Protein AF-A0A316C9N9-F1 (afdb_monomer_lite)

Secondary structure (DSSP, 8-state):
-TT--HHHHHHHHHHHHHHHHSPPPSSTT-HHHHHHHHHHHHHHHHHHHHTT--HHHHHHHHHHHHHHHHHHHHHHHH--TTTS----HHHHHHHHHHHHHTT-HHHHHHHHHHHHHHHHHHHHHHHHHHHHHTTTT-

Structure (mmCIF, N/CA/C/O backbone):
data_AF-A0A316C9N9-F1
#
_entry.id   AF-A0A316C9N9-F1
#
loop_
_atom_site.group_PDB
_atom_site.id
_atom_site.type_symbol
_atom_site.label_atom_id
_atom_site.label_alt_id
_atom_site.label_comp_id
_atom_site.label_asym_id
_atom_site.label_entity_id
_atom_site.label_seq_id
_atom_site.pdbx_PDB_ins_code
_atom_site.Cartn_x
_atom_site.Cartn_y
_atom_site.Cartn_z
_atom_site.occupancy
_atom_site.B_iso_or_equiv
_atom_site.auth_seq_id
_atom_site.auth_comp_id
_atom_site.auth_asym_id
_atom_site.auth_atom_id
_atom_site.pdbx_PDB_model_num
ATOM 1 N N . MET A 1 1 ? -14.732 1.865 7.130 1.00 72.06 1 MET A N 1
ATOM 2 C CA . MET A 1 1 ? -13.574 2.047 8.034 1.00 72.06 1 MET A CA 1
ATOM 3 C C . MET A 1 1 ? -13.981 1.954 9.510 1.00 72.06 1 MET A C 1
ATOM 5 O O . MET A 1 1 ? -13.607 2.794 10.312 1.00 72.06 1 MET A O 1
ATOM 9 N N . ALA A 1 2 ? -14.756 0.931 9.888 1.00 78.31 2 ALA A N 1
ATOM 10 C CA . ALA A 1 2 ? -15.393 0.873 11.210 1.00 78.31 2 ALA A CA 1
ATOM 11 C C . ALA A 1 2 ? -14.443 0.504 12.369 1.00 78.31 2 ALA A C 1
ATOM 13 O O . ALA A 1 2 ? -14.768 0.773 13.516 1.00 78.31 2 ALA A O 1
ATOM 14 N N . ASN A 1 3 ? -13.274 -0.074 12.075 1.00 88.69 3 ASN A N 1
ATOM 15 C CA . ASN A 1 3 ? -12.306 -0.537 13.079 1.00 88.69 3 ASN A CA 1
ATOM 16 C C . ASN A 1 3 ? -11.015 0.303 13.067 1.00 88.69 3 ASN A C 1
ATOM 18 O O . ASN A 1 3 ? -9.924 -0.227 13.264 1.00 88.69 3 ASN A O 1
ATOM 22 N N . ARG A 1 4 ? -11.121 1.593 12.734 1.00 92.00 4 ARG A N 1
ATOM 23 C CA . ARG A 1 4 ? -9.975 2.508 12.693 1.00 92.00 4 ARG A CA 1
ATOM 24 C C . ARG A 1 4 ? -9.428 2.741 14.100 1.00 92.00 4 ARG A C 1
ATOM 26 O O . ARG A 1 4 ? -10.204 3.048 15.002 1.00 92.00 4 ARG A O 1
ATOM 33 N N . THR A 1 5 ? -8.111 2.642 14.266 1.00 95.81 5 THR A N 1
ATOM 34 C CA . THR A 1 5 ? -7.416 3.046 15.496 1.00 95.81 5 THR A CA 1
ATOM 35 C C . THR A 1 5 ? -6.152 3.842 15.155 1.00 95.81 5 THR A C 1
ATOM 37 O O . THR A 1 5 ? -5.596 3.651 14.067 1.00 95.81 5 THR A O 1
ATOM 40 N N . PRO A 1 6 ? -5.660 4.701 16.066 1.00 96.31 6 PRO A N 1
ATOM 41 C CA . PRO A 1 6 ? -4.402 5.420 15.866 1.00 96.31 6 PRO A CA 1
ATOM 42 C C . PRO A 1 6 ? -3.203 4.497 15.608 1.00 96.31 6 PRO A C 1
ATOM 44 O O . PRO A 1 6 ? -2.338 4.819 14.800 1.00 96.31 6 PRO A O 1
ATOM 47 N N . GLU A 1 7 ? -3.154 3.326 16.249 1.00 97.62 7 GLU A N 1
ATOM 48 C CA . GLU A 1 7 ? -2.082 2.339 16.059 1.00 97.62 7 GLU A CA 1
ATOM 49 C C . GLU A 1 7 ? -2.092 1.765 14.638 1.00 97.62 7 GLU A C 1
ATOM 51 O O . GLU A 1 7 ? -1.038 1.580 14.031 1.00 97.62 7 GLU A O 1
ATOM 56 N N . TRP A 1 8 ? -3.281 1.516 14.088 1.00 97.62 8 TRP A N 1
ATOM 57 C CA . TRP A 1 8 ? -3.438 1.058 12.711 1.00 97.62 8 TRP A CA 1
ATOM 58 C C . TRP A 1 8 ? -3.046 2.138 11.691 1.00 97.62 8 TRP A C 1
ATOM 60 O O . TRP A 1 8 ? -2.376 1.844 10.704 1.00 97.62 8 TRP A O 1
ATOM 70 N N . GLU A 1 9 ? -3.391 3.400 11.942 1.00 97.56 9 GLU A N 1
ATOM 71 C CA . GLU A 1 9 ? -2.961 4.523 11.095 1.00 97.56 9 GLU A CA 1
ATOM 72 C C . GLU A 1 9 ? -1.443 4.719 11.135 1.00 97.56 9 GLU A C 1
ATOM 74 O O . GLU A 1 9 ? -0.811 4.919 10.096 1.00 97.56 9 GLU A O 1
ATOM 79 N N . ALA A 1 10 ? -0.838 4.595 12.318 1.00 98.00 10 ALA A N 1
ATOM 80 C CA . ALA A 1 10 ? 0.610 4.639 12.477 1.00 98.00 10 ALA A CA 1
ATOM 81 C C . ALA A 1 10 ? 1.304 3.500 11.710 1.00 98.00 10 ALA A C 1
ATOM 83 O O . ALA A 1 10 ? 2.360 3.713 11.113 1.00 98.00 10 ALA A O 1
ATOM 84 N N . GLU A 1 11 ? 0.704 2.309 11.672 1.00 98.38 11 GLU A N 1
ATOM 85 C CA . GLU A 1 11 ? 1.199 1.178 10.883 1.00 98.38 11 GLU A CA 1
ATOM 86 C C . GLU A 1 11 ? 1.176 1.468 9.372 1.00 98.38 11 GLU A C 1
ATOM 88 O O . GLU A 1 11 ? 2.144 1.162 8.669 1.00 98.38 11 GLU A O 1
ATOM 93 N N . ILE A 1 12 ? 0.119 2.115 8.869 1.00 98.38 12 ILE A N 1
ATOM 94 C CA . ILE A 1 12 ? 0.043 2.560 7.467 1.00 98.38 12 ILE A CA 1
ATOM 95 C C . ILE A 1 12 ? 1.170 3.553 7.166 1.00 98.38 12 ILE A C 1
ATOM 97 O O . ILE A 1 12 ? 1.898 3.380 6.190 1.00 98.38 12 ILE A O 1
ATOM 101 N N . LEU A 1 13 ? 1.368 4.560 8.021 1.00 97.88 13 LEU A N 1
ATOM 102 C CA . LEU A 1 13 ? 2.434 5.549 7.839 1.00 97.88 13 LEU A CA 1
ATOM 103 C C . LEU A 1 13 ? 3.829 4.910 7.881 1.00 97.88 13 LEU A C 1
ATOM 105 O O . LEU A 1 13 ? 4.682 5.231 7.051 1.00 97.88 13 LEU A O 1
ATOM 109 N N . ARG A 1 14 ? 4.063 3.973 8.809 1.00 98.19 14 ARG A N 1
ATOM 110 C CA . ARG A 1 14 ? 5.336 3.248 8.913 1.00 98.19 14 ARG A CA 1
ATOM 111 C C . ARG A 1 14 ? 5.622 2.452 7.647 1.00 98.19 14 ARG A C 1
ATOM 113 O O . ARG A 1 14 ? 6.713 2.550 7.095 1.00 98.19 14 ARG A O 1
ATOM 120 N N . THR A 1 15 ? 4.661 1.654 7.191 1.00 98.50 15 THR A N 1
ATOM 121 C CA . THR A 1 15 ? 4.839 0.799 6.009 1.00 98.50 15 THR A CA 1
ATOM 122 C C . THR A 1 15 ? 4.955 1.611 4.721 1.00 98.50 15 THR A C 1
ATOM 124 O O . THR A 1 15 ? 5.772 1.265 3.870 1.00 98.50 15 THR A O 1
ATOM 127 N N . MET A 1 16 ? 4.249 2.741 4.612 1.00 97.12 16 MET A N 1
ATOM 128 C CA . MET A 1 16 ? 4.430 3.709 3.524 1.00 97.12 16 MET A CA 1
ATOM 129 C C . MET A 1 16 ? 5.855 4.278 3.513 1.00 97.12 16 MET A C 1
ATOM 131 O O . MET A 1 16 ? 6.493 4.323 2.463 1.00 97.12 16 MET A O 1
ATOM 135 N N . HIS A 1 17 ? 6.382 4.673 4.677 1.00 96.00 17 HIS A N 1
ATOM 136 C CA . HIS A 1 17 ? 7.754 5.168 4.795 1.00 96.00 17 HIS A CA 1
ATOM 137 C C . HIS A 1 17 ? 8.789 4.103 4.399 1.00 96.00 17 HIS A C 1
ATOM 139 O O . HIS A 1 17 ? 9.713 4.395 3.640 1.00 96.00 17 HIS A O 1
ATOM 145 N N . LEU A 1 18 ? 8.616 2.860 4.863 1.00 97.12 18 LEU A N 1
ATOM 146 C CA . LEU A 1 18 ? 9.481 1.739 4.479 1.00 97.12 18 LEU A CA 1
ATOM 147 C C . LEU A 1 18 ? 9.455 1.517 2.964 1.00 97.12 18 LEU A C 1
ATOM 149 O O . LEU A 1 18 ? 10.514 1.418 2.346 1.00 97.12 18 LEU A O 1
ATOM 153 N N . LEU A 1 19 ? 8.272 1.520 2.348 1.00 95.75 19 LEU A N 1
ATOM 154 C CA . LEU A 1 19 ? 8.134 1.390 0.901 1.00 95.75 19 LEU A CA 1
ATOM 155 C C . LEU A 1 19 ? 8.814 2.540 0.149 1.00 95.75 19 LEU A C 1
ATOM 157 O O . LEU A 1 19 ? 9.540 2.286 -0.804 1.00 95.75 19 LEU A O 1
ATOM 161 N N . ALA A 1 20 ? 8.661 3.785 0.603 1.00 91.50 20 ALA A N 1
ATOM 162 C CA . ALA A 1 20 ? 9.338 4.936 0.004 1.00 91.50 20 ALA A CA 1
ATOM 163 C C . ALA A 1 20 ? 10.875 4.859 0.110 1.00 91.50 20 ALA A C 1
ATOM 165 O O . ALA A 1 20 ? 11.577 5.436 -0.718 1.00 91.50 20 ALA A O 1
ATOM 166 N N . SER A 1 21 ? 11.400 4.143 1.111 1.00 92.00 21 SER A N 1
ATOM 167 C CA . SER A 1 21 ? 12.843 3.931 1.295 1.00 92.00 21 SER A CA 1
ATOM 168 C C . SER A 1 21 ? 13.433 2.834 0.397 1.00 92.00 21 SER A C 1
ATOM 170 O O . SER A 1 21 ? 14.653 2.763 0.243 1.00 92.00 21 SER A O 1
ATOM 172 N N . ALA A 1 22 ? 12.591 1.983 -0.199 1.00 90.44 22 ALA A N 1
ATOM 173 C CA . ALA A 1 22 ? 13.004 1.000 -1.192 1.00 90.44 22 ALA A CA 1
ATOM 174 C C . ALA A 1 22 ? 12.690 1.537 -2.597 1.00 90.44 22 ALA A C 1
ATOM 176 O O . ALA A 1 22 ? 11.525 1.561 -2.987 1.00 90.44 22 ALA A O 1
ATOM 177 N N . PRO A 1 23 ? 13.688 1.976 -3.381 1.00 83.25 23 PRO A N 1
ATOM 178 C CA . PRO A 1 23 ? 13.454 2.317 -4.776 1.00 83.25 23 PRO A CA 1
ATOM 179 C C . PRO A 1 23 ? 13.108 1.062 -5.586 1.00 83.25 23 PRO A C 1
ATOM 181 O O . PRO A 1 23 ? 13.463 -0.060 -5.220 1.00 83.25 23 PRO A O 1
ATOM 184 N N . LEU A 1 24 ? 12.414 1.263 -6.705 1.00 84.12 24 LEU A N 1
ATOM 185 C CA . LEU A 1 24 ? 12.240 0.215 -7.707 1.00 84.12 24 LEU A CA 1
ATOM 186 C C . LEU A 1 24 ? 13.608 -0.178 -8.295 1.00 84.12 24 LEU A C 1
ATOM 188 O O . LEU A 1 24 ? 14.462 0.699 -8.445 1.00 84.12 24 LEU A O 1
ATOM 192 N N . PRO A 1 25 ? 13.813 -1.457 -8.657 1.00 81.81 25 PRO A N 1
ATOM 193 C CA . PRO A 1 25 ? 15.045 -1.898 -9.301 1.00 81.81 25 PRO A CA 1
ATOM 194 C C . PRO A 1 25 ? 15.264 -1.137 -10.614 1.00 81.81 25 PRO A C 1
ATOM 196 O O . PRO A 1 25 ? 14.336 -0.950 -11.403 1.00 81.81 25 PRO A O 1
ATOM 199 N N . HIS A 1 26 ? 16.500 -0.698 -10.852 1.00 74.56 26 HIS A N 1
ATOM 200 C CA . HIS A 1 26 ? 16.871 0.035 -12.071 1.00 74.56 26 HIS A CA 1
ATOM 201 C C . HIS A 1 26 ? 17.203 -0.886 -13.252 1.00 74.56 26 HIS A C 1
ATOM 203 O O . HIS A 1 26 ? 17.228 -0.441 -14.398 1.00 74.56 26 HIS A O 1
ATOM 209 N N . THR A 1 27 ? 17.494 -2.157 -12.973 1.00 76.06 27 THR A N 1
ATOM 210 C CA . THR A 1 27 ? 17.848 -3.177 -13.962 1.00 76.06 27 THR A CA 1
ATOM 211 C C . THR A 1 27 ? 17.217 -4.512 -13.577 1.00 76.06 27 THR A C 1
ATOM 213 O O . THR A 1 27 ? 16.949 -4.768 -12.402 1.00 76.06 27 THR A O 1
ATOM 216 N N . ALA A 1 28 ? 17.037 -5.399 -14.558 1.00 75.88 28 ALA A N 1
ATOM 217 C CA . ALA A 1 28 ? 16.510 -6.749 -14.334 1.00 75.88 28 ALA A CA 1
ATOM 218 C C . ALA A 1 28 ? 17.394 -7.615 -13.408 1.00 75.88 28 ALA A C 1
ATOM 220 O O . ALA A 1 28 ? 16.922 -8.588 -12.816 1.00 75.88 28 ALA A O 1
ATOM 221 N N . ASP A 1 29 ? 18.676 -7.261 -13.269 1.00 82.81 29 ASP A N 1
ATOM 222 C CA . ASP A 1 29 ? 19.644 -7.988 -12.446 1.00 82.81 29 ASP A CA 1
ATOM 223 C C . ASP A 1 29 ? 19.611 -7.599 -10.962 1.00 82.81 29 ASP A C 1
ATOM 225 O O . ASP A 1 29 ? 20.126 -8.353 -10.129 1.00 82.81 29 ASP A O 1
ATOM 229 N N . ASP A 1 30 ? 18.968 -6.482 -10.600 1.00 86.06 30 ASP A N 1
ATOM 230 C CA . ASP A 1 30 ? 18.803 -6.046 -9.208 1.00 86.06 30 ASP A CA 1
ATOM 231 C C . ASP A 1 30 ? 17.711 -6.851 -8.479 1.00 86.06 30 ASP A C 1
ATOM 233 O O . ASP A 1 30 ? 16.648 -6.364 -8.080 1.00 86.06 30 ASP A O 1
ATOM 237 N N . ARG A 1 31 ? 17.981 -8.148 -8.307 1.00 85.62 31 ARG A N 1
ATOM 238 C CA . ARG A 1 31 ? 17.076 -9.089 -7.637 1.00 85.62 31 ARG A CA 1
ATOM 239 C C . ARG A 1 31 ? 16.866 -8.748 -6.164 1.00 85.62 31 ARG A C 1
ATOM 241 O O . ARG A 1 31 ? 15.786 -9.004 -5.633 1.00 85.62 31 ARG A O 1
ATOM 248 N N . GLU A 1 32 ? 17.879 -8.192 -5.502 1.00 89.38 32 GLU A N 1
ATOM 249 C CA . GLU A 1 32 ? 17.783 -7.820 -4.091 1.00 89.38 32 GLU A CA 1
ATOM 250 C C . GLU A 1 32 ? 16.900 -6.581 -3.901 1.00 89.38 32 GLU A C 1
ATOM 252 O O . GLU A 1 32 ? 16.000 -6.606 -3.057 1.00 89.38 32 GLU A O 1
ATOM 257 N N . GLY A 1 33 ? 17.095 -5.536 -4.713 1.00 89.00 33 GLY A N 1
ATOM 258 C CA . GLY A 1 33 ? 16.241 -4.351 -4.721 1.00 89.00 33 GLY A CA 1
ATOM 259 C C . GLY A 1 33 ? 14.789 -4.704 -5.033 1.00 89.00 33 GLY A C 1
ATOM 260 O O . GLY A 1 33 ? 13.890 -4.318 -4.284 1.00 89.00 33 GLY A O 1
ATOM 261 N N . ALA A 1 34 ? 14.559 -5.544 -6.049 1.00 87.75 34 ALA A N 1
ATOM 262 C CA . ALA A 1 34 ? 13.226 -6.041 -6.389 1.00 87.75 34 ALA A CA 1
ATOM 263 C C . ALA A 1 34 ? 12.555 -6.785 -5.218 1.00 87.75 34 ALA A C 1
ATOM 265 O O . ALA A 1 34 ? 11.405 -6.507 -4.876 1.00 87.75 34 ALA A O 1
ATOM 266 N N . ALA A 1 35 ? 13.269 -7.710 -4.564 1.00 90.00 35 ALA A N 1
ATOM 267 C CA . ALA A 1 35 ? 12.734 -8.473 -3.435 1.00 90.00 35 ALA A CA 1
ATOM 268 C C . ALA A 1 35 ? 12.430 -7.586 -2.216 1.00 90.00 35 ALA A C 1
ATOM 270 O O . ALA A 1 35 ? 11.415 -7.777 -1.535 1.00 90.00 35 ALA A O 1
ATOM 271 N N . ARG A 1 36 ? 13.293 -6.600 -1.947 1.00 93.38 36 ARG A N 1
ATOM 272 C CA . ARG A 1 36 ? 13.112 -5.635 -0.859 1.00 93.38 36 ARG A CA 1
ATOM 273 C C . ARG A 1 36 ? 11.899 -4.741 -1.109 1.00 93.38 36 ARG A C 1
ATOM 275 O O . ARG A 1 36 ? 11.074 -4.584 -0.210 1.00 93.38 36 ARG A O 1
ATOM 282 N N . TRP A 1 37 ? 11.761 -4.222 -2.329 1.00 92.19 37 TRP A N 1
ATOM 283 C CA . TRP A 1 37 ? 10.608 -3.424 -2.739 1.00 92.19 37 TRP A CA 1
ATOM 284 C C . TRP A 1 37 ? 9.299 -4.208 -2.601 1.00 92.19 37 TRP A C 1
ATOM 286 O O . TRP A 1 37 ? 8.382 -3.739 -1.931 1.00 92.19 37 TRP A O 1
ATOM 296 N N . GLU A 1 38 ? 9.230 -5.432 -3.139 1.00 91.75 38 GLU A N 1
ATOM 297 C CA . GLU A 1 38 ? 8.033 -6.286 -3.042 1.00 91.75 38 GLU A CA 1
ATOM 298 C C . GLU A 1 38 ? 7.651 -6.576 -1.584 1.00 91.75 38 GLU A C 1
ATOM 300 O O . GLU A 1 38 ? 6.475 -6.542 -1.220 1.00 91.75 38 GLU A O 1
ATOM 305 N N . THR A 1 39 ? 8.645 -6.797 -0.717 1.00 94.94 39 THR A N 1
ATOM 306 C CA . THR A 1 39 ? 8.411 -7.028 0.714 1.00 94.94 39 THR A CA 1
ATOM 307 C C . THR A 1 39 ? 7.716 -5.832 1.366 1.00 94.94 39 THR A C 1
ATOM 309 O O . THR A 1 39 ? 6.710 -6.006 2.058 1.00 94.94 39 THR A O 1
ATOM 312 N N . PHE A 1 40 ? 8.212 -4.612 1.142 1.00 96.44 40 PHE A N 1
ATOM 313 C CA . PHE A 1 40 ? 7.596 -3.411 1.711 1.00 96.44 40 PHE A CA 1
ATOM 314 C C . PHE A 1 40 ? 6.273 -3.048 1.038 1.00 96.44 40 PHE A C 1
ATOM 316 O O . PHE A 1 40 ? 5.344 -2.621 1.722 1.00 96.44 40 PHE A O 1
ATOM 323 N N . HIS A 1 41 ? 6.141 -3.295 -0.264 1.00 95.19 41 HIS A N 1
ATOM 324 C CA . HIS A 1 41 ? 4.892 -3.116 -0.995 1.00 95.19 41 HIS A CA 1
ATOM 325 C C . HIS A 1 41 ? 3.787 -4.000 -0.403 1.00 95.19 41 HIS A C 1
ATOM 327 O O . HIS A 1 41 ? 2.701 -3.520 -0.075 1.00 95.19 41 HIS A O 1
ATOM 333 N N . ARG A 1 42 ? 4.078 -5.285 -0.163 1.00 95.94 42 ARG A N 1
ATOM 334 C CA . ARG A 1 42 ? 3.135 -6.201 0.488 1.00 95.94 42 ARG A CA 1
ATOM 335 C C . ARG A 1 42 ? 2.752 -5.730 1.891 1.00 95.94 42 ARG A C 1
ATOM 337 O O . ARG A 1 42 ? 1.570 -5.753 2.227 1.00 95.94 42 ARG A O 1
ATOM 344 N N . GLN A 1 43 ? 3.726 -5.309 2.703 1.00 97.88 43 GLN A N 1
ATOM 345 C CA . GLN A 1 43 ? 3.464 -4.803 4.056 1.00 97.88 43 GLN A CA 1
ATOM 346 C C . GLN A 1 43 ? 2.542 -3.580 4.034 1.00 97.88 43 GLN A C 1
ATOM 348 O O . GLN A 1 43 ? 1.587 -3.531 4.806 1.00 97.88 43 GLN A O 1
ATOM 353 N N . PHE A 1 44 ? 2.783 -2.643 3.117 1.00 98.19 44 PHE A N 1
ATOM 354 C CA . PHE A 1 44 ? 1.951 -1.458 2.935 1.00 98.19 44 PHE A CA 1
ATOM 355 C C . PHE A 1 44 ? 0.509 -1.819 2.571 1.00 98.19 44 PHE A C 1
ATOM 357 O O . PHE A 1 44 ? -0.419 -1.457 3.294 1.00 98.19 44 PHE A O 1
ATOM 364 N N . HIS A 1 45 ? 0.295 -2.600 1.507 1.00 97.50 45 HIS A N 1
ATOM 365 C CA . HIS A 1 45 ? -1.066 -2.964 1.109 1.00 97.50 45 HIS A CA 1
ATOM 366 C C . HIS A 1 45 ? -1.784 -3.821 2.159 1.00 97.50 45 HIS A C 1
ATOM 368 O O . HIS A 1 45 ? -2.996 -3.680 2.328 1.00 97.50 45 HIS A O 1
ATOM 374 N N . PHE A 1 46 ? -1.060 -4.670 2.896 1.00 97.88 46 PHE A N 1
ATOM 375 C CA . PHE A 1 46 ? -1.637 -5.406 4.019 1.00 97.88 46 PHE A CA 1
ATOM 376 C C . PHE A 1 46 ? -2.073 -4.459 5.142 1.00 97.88 46 PHE A C 1
ATOM 378 O O . PHE A 1 46 ? -3.175 -4.611 5.669 1.00 97.88 46 PHE A O 1
ATOM 385 N N . ALA A 1 47 ? -1.253 -3.460 5.488 1.00 98.00 47 ALA A N 1
ATOM 386 C CA . ALA A 1 47 ? -1.597 -2.468 6.501 1.00 98.00 47 ALA A CA 1
ATOM 387 C C . ALA A 1 47 ? -2.908 -1.746 6.158 1.00 98.00 47 ALA A C 1
ATOM 389 O O . ALA A 1 47 ? -3.769 -1.635 7.024 1.00 98.00 47 ALA A O 1
ATOM 390 N N . LEU A 1 48 ? -3.135 -1.373 4.892 1.00 97.25 48 LEU A N 1
ATOM 391 C CA . LEU A 1 48 ? -4.382 -0.724 4.453 1.00 97.25 48 LEU A CA 1
ATOM 392 C C . LEU A 1 48 ? -5.651 -1.556 4.714 1.00 97.25 48 LEU A C 1
ATOM 394 O O . LEU A 1 48 ? -6.740 -0.996 4.835 1.00 97.25 48 LEU A O 1
ATOM 398 N N . VAL A 1 49 ? -5.542 -2.886 4.789 1.00 96.38 49 VAL A N 1
ATOM 399 C CA . VAL A 1 49 ? -6.697 -3.791 4.943 1.00 96.38 49 VAL A CA 1
ATOM 400 C C . VAL A 1 49 ? -6.729 -4.528 6.284 1.00 96.38 49 VAL A C 1
ATOM 402 O O . VAL A 1 49 ? -7.741 -5.155 6.611 1.00 96.38 49 VAL A O 1
ATOM 405 N N . SER A 1 50 ? -5.660 -4.458 7.083 1.00 96.50 50 SER A N 1
ATOM 406 C CA . SER A 1 50 ? -5.476 -5.265 8.299 1.00 96.50 50 SER A CA 1
ATOM 407 C C . SER A 1 50 ? -6.548 -5.008 9.364 1.00 96.50 50 SER A C 1
ATOM 409 O O . SER A 1 50 ? -6.986 -5.940 10.039 1.00 96.50 50 SER A O 1
ATOM 411 N N . ALA A 1 51 ? -7.081 -3.785 9.436 1.00 95.19 51 ALA A N 1
ATOM 412 C CA . ALA A 1 51 ? -8.197 -3.433 10.312 1.00 95.19 51 ALA A CA 1
ATOM 413 C C . ALA A 1 51 ? -9.570 -3.936 9.821 1.00 95.19 51 ALA A C 1
ATOM 415 O O . ALA A 1 51 ? -10.600 -3.601 10.403 1.00 95.19 51 ALA A O 1
ATOM 416 N N . CYS A 1 52 ? -9.671 -4.762 8.774 1.00 94.38 52 CYS A N 1
ATOM 417 C CA . CYS A 1 52 ? -10.979 -5.234 8.306 1.00 94.38 52 CYS A CA 1
ATOM 418 C C . CYS A 1 52 ? -11.725 -6.123 9.326 1.00 94.38 52 CYS A C 1
ATOM 420 O O . CYS A 1 52 ? -12.912 -6.380 9.144 1.00 94.38 52 CYS A O 1
ATOM 422 N N . GLY A 1 53 ? -11.077 -6.602 10.394 1.00 93.12 53 GLY A N 1
ATOM 423 C CA . GLY A 1 53 ? -11.731 -7.346 11.481 1.00 93.12 53 GLY A CA 1
ATOM 424 C C . GLY A 1 53 ? -12.226 -8.746 11.094 1.00 93.12 53 GLY A C 1
ATOM 425 O O . GLY A 1 53 ? -13.068 -9.312 11.782 1.00 93.12 53 GLY A O 1
ATOM 426 N N . SER A 1 54 ? -11.742 -9.312 9.983 1.00 96.19 54 SER A N 1
ATOM 427 C CA . SER A 1 54 ? -12.103 -10.663 9.539 1.00 96.19 54 SER A CA 1
ATOM 428 C C . SER A 1 54 ? -10.875 -11.417 9.040 1.00 96.19 54 SER A C 1
ATOM 430 O O . SER A 1 54 ? -10.329 -11.096 7.984 1.00 96.19 54 SER A O 1
ATOM 432 N N . ALA A 1 55 ? -10.479 -12.459 9.773 1.00 95.00 55 ALA A N 1
ATOM 433 C CA . ALA A 1 55 ? -9.346 -13.309 9.408 1.00 95.00 55 ALA A CA 1
ATOM 434 C C . ALA A 1 55 ? -9.535 -13.979 8.035 1.00 95.00 55 ALA A C 1
ATOM 436 O O . ALA A 1 55 ? -8.596 -14.047 7.249 1.00 95.00 55 ALA A O 1
ATOM 437 N N . TRP A 1 56 ? -10.763 -14.390 7.705 1.00 97.44 56 TRP A N 1
ATOM 438 C CA . TRP A 1 56 ? -11.088 -14.979 6.403 1.00 97.44 56 TRP A CA 1
ATOM 439 C C . TRP A 1 56 ? -10.866 -14.005 5.247 1.00 97.44 56 TRP A C 1
ATOM 441 O O . TRP A 1 56 ? -10.281 -14.377 4.233 1.00 97.44 56 TRP A O 1
ATOM 451 N N . ARG A 1 57 ? -11.270 -12.737 5.397 1.00 96.12 57 ARG A N 1
ATOM 452 C CA . ARG A 1 57 ? -11.012 -11.722 4.363 1.00 96.12 57 ARG A CA 1
ATOM 453 C C . ARG A 1 57 ? -9.523 -11.463 4.178 1.00 96.12 57 ARG A C 1
ATOM 455 O O . ARG A 1 57 ? -9.079 -11.337 3.043 1.00 96.12 57 ARG A O 1
ATOM 462 N N . LEU A 1 58 ? -8.755 -11.436 5.266 1.00 96.94 58 LEU A N 1
ATOM 463 C CA . LEU A 1 58 ? -7.298 -11.309 5.188 1.00 96.94 58 LEU A CA 1
ATOM 464 C C . LEU A 1 58 ? -6.653 -12.530 4.522 1.00 96.94 58 LEU A C 1
ATOM 466 O O . LEU A 1 58 ? -5.687 -12.379 3.779 1.00 96.94 58 LEU A O 1
ATOM 470 N N . GLN A 1 59 ? -7.198 -13.729 4.728 1.00 96.94 59 GLN A N 1
ATOM 471 C CA . GLN A 1 59 ? -6.734 -14.927 4.034 1.00 96.94 59 GLN A CA 1
ATOM 472 C C . GLN A 1 59 ? -6.985 -14.839 2.522 1.00 96.94 59 GLN A C 1
ATOM 474 O O . GLN A 1 59 ? -6.058 -15.069 1.750 1.00 96.94 59 GLN A O 1
ATOM 479 N N . PHE A 1 60 ? -8.188 -14.439 2.097 1.00 96.69 60 PHE A N 1
ATOM 480 C CA . PHE A 1 60 ? -8.475 -14.207 0.676 1.00 96.69 60 PHE A CA 1
ATOM 481 C C . PHE A 1 60 ? -7.578 -13.126 0.079 1.00 96.69 60 PHE A C 1
ATOM 483 O O . PHE A 1 60 ? -7.037 -13.314 -1.009 1.00 96.69 60 PHE A O 1
ATOM 490 N N . TRP A 1 61 ? -7.383 -12.021 0.803 1.00 96.38 61 TRP A N 1
ATOM 491 C CA . TRP A 1 61 ? -6.469 -10.965 0.386 1.00 96.38 61 TRP A CA 1
ATOM 492 C C . TRP A 1 61 ? -5.054 -11.511 0.169 1.00 96.38 61 TRP A C 1
ATOM 494 O O . TRP A 1 61 ? -4.478 -11.265 -0.883 1.00 96.38 61 TRP A O 1
ATOM 504 N N . ASN A 1 62 ? -4.521 -12.316 1.096 1.00 94.88 62 ASN A N 1
ATOM 505 C CA . ASN A 1 62 ? -3.194 -12.922 0.944 1.00 94.88 62 ASN A CA 1
ATOM 506 C C . ASN A 1 62 ? -3.094 -13.755 -0.340 1.00 94.88 62 ASN A C 1
ATOM 508 O O . ASN A 1 62 ? -2.154 -13.569 -1.107 1.00 94.88 62 ASN A O 1
ATOM 512 N N . THR A 1 63 ? -4.076 -14.622 -0.607 1.00 95.50 63 THR A N 1
ATOM 513 C CA . THR A 1 63 ? -4.089 -15.451 -1.821 1.00 95.50 63 THR A CA 1
ATOM 514 C C . THR A 1 63 ? -4.122 -14.604 -3.093 1.00 95.50 63 THR A C 1
ATOM 516 O O . THR A 1 63 ? -3.340 -14.841 -4.012 1.00 95.50 63 THR A O 1
ATOM 519 N N . LEU A 1 64 ? -4.997 -13.597 -3.159 1.00 93.88 64 LEU A N 1
ATOM 520 C CA . LEU A 1 64 ? -5.091 -12.705 -4.321 1.00 93.88 64 LEU A CA 1
ATOM 521 C C . LEU A 1 64 ? -3.802 -11.899 -4.522 1.00 93.88 64 LEU A C 1
ATOM 523 O O . LEU A 1 64 ? -3.327 -11.754 -5.652 1.00 93.88 64 LEU A O 1
ATOM 527 N N . THR A 1 65 ? -3.196 -11.433 -3.431 1.00 92.75 65 THR A N 1
ATOM 528 C CA . THR A 1 65 ? -1.927 -10.710 -3.472 1.00 92.75 65 THR A CA 1
ATOM 529 C C . THR A 1 65 ? -0.816 -11.590 -4.036 1.00 92.75 65 THR A C 1
ATOM 531 O O . THR A 1 65 ? -0.151 -11.149 -4.970 1.00 92.75 65 THR A O 1
ATOM 534 N N . ASP A 1 66 ? -0.687 -12.846 -3.601 1.00 91.12 66 ASP A N 1
ATOM 535 C CA . ASP A 1 66 ? 0.323 -13.785 -4.118 1.00 91.12 66 ASP A CA 1
ATOM 536 C C . ASP A 1 66 ? 0.194 -14.027 -5.635 1.00 91.12 66 ASP A C 1
ATOM 538 O O . ASP A 1 66 ? 1.191 -14.218 -6.337 1.00 91.12 66 ASP A O 1
ATOM 542 N N . HIS A 1 67 ? -1.031 -14.016 -6.172 1.00 89.62 67 HIS A N 1
ATOM 543 C CA . HIS A 1 67 ? -1.257 -14.083 -7.618 1.00 89.62 67 HIS A CA 1
ATOM 544 C C . HIS A 1 67 ? -0.850 -12.781 -8.316 1.00 89.62 67 HIS A C 1
ATOM 546 O O . HIS A 1 67 ? -0.160 -12.826 -9.335 1.00 89.62 67 HIS A O 1
ATOM 552 N N . SER A 1 68 ? -1.216 -11.627 -7.752 1.00 88.19 68 SER A N 1
ATOM 553 C CA . SER A 1 68 ? -0.866 -10.313 -8.307 1.00 88.19 68 SER A CA 1
ATOM 554 C C . SER A 1 68 ? 0.646 -10.030 -8.302 1.00 88.19 68 SER A C 1
ATOM 556 O O . SER A 1 68 ? 1.163 -9.409 -9.230 1.00 88.19 68 SER A O 1
ATOM 558 N N . GLU A 1 69 ? 1.378 -10.530 -7.299 1.00 89.06 69 GLU A N 1
ATOM 559 C CA . GLU A 1 69 ? 2.833 -10.365 -7.174 1.00 89.06 69 GLU A CA 1
ATOM 560 C C . GLU A 1 69 ? 3.589 -10.975 -8.357 1.00 89.06 69 GLU A C 1
ATOM 562 O O . GLU A 1 69 ? 4.614 -10.444 -8.771 1.00 89.06 69 GLU A O 1
ATOM 567 N N . ARG A 1 70 ? 3.088 -12.066 -8.949 1.00 86.25 70 ARG A N 1
ATOM 568 C CA . ARG A 1 70 ? 3.734 -12.701 -10.113 1.00 86.25 70 ARG A CA 1
ATOM 569 C C . ARG A 1 70 ? 3.760 -11.763 -11.316 1.00 86.25 70 ARG A C 1
ATOM 571 O O . ARG A 1 70 ? 4.781 -11.657 -11.988 1.00 86.25 70 ARG A O 1
ATOM 578 N N . TYR A 1 71 ? 2.658 -11.055 -11.546 1.00 85.56 71 TYR A N 1
ATOM 579 C CA . TYR A 1 71 ? 2.538 -10.087 -12.631 1.00 85.56 71 TYR A CA 1
ATOM 580 C C . TYR A 1 71 ? 3.370 -8.826 -12.371 1.00 85.56 71 TYR A C 1
ATOM 582 O O . TYR A 1 71 ? 4.020 -8.321 -13.285 1.00 85.56 71 TYR A O 1
ATOM 590 N N . ARG A 1 72 ? 3.432 -8.349 -11.118 1.00 85.56 72 ARG A N 1
ATOM 591 C CA . ARG A 1 72 ? 4.345 -7.253 -10.750 1.00 85.56 72 ARG A CA 1
ATOM 592 C C . ARG A 1 72 ? 5.807 -7.641 -10.937 1.00 85.56 72 ARG A C 1
ATOM 594 O O . ARG A 1 72 ? 6.541 -6.873 -11.545 1.00 85.56 72 ARG A O 1
ATOM 601 N N . LYS A 1 73 ? 6.214 -8.841 -10.516 1.00 83.50 73 LYS A N 1
ATOM 602 C CA . LYS A 1 73 ? 7.575 -9.352 -10.745 1.00 83.50 73 LYS A CA 1
ATOM 603 C C . LYS A 1 73 ? 7.930 -9.373 -12.224 1.00 83.50 73 LYS A C 1
ATOM 605 O O . LYS A 1 73 ? 9.004 -8.898 -12.563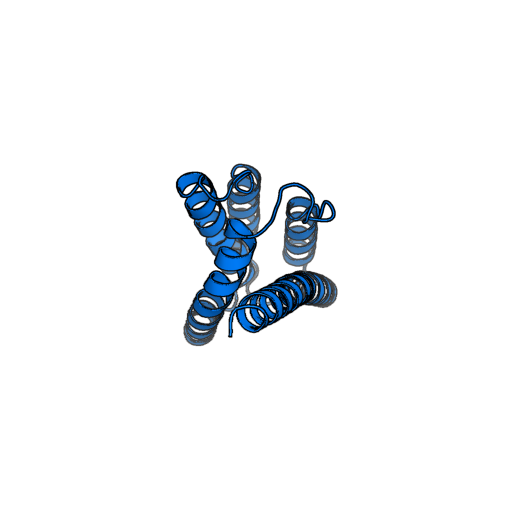 1.00 83.50 73 LYS A O 1
ATOM 610 N N . LEU A 1 74 ? 7.025 -9.851 -13.084 1.00 80.50 74 LEU A N 1
ATOM 611 C CA . LEU A 1 74 ? 7.207 -9.815 -14.537 1.00 80.50 74 LEU A CA 1
ATOM 612 C C . LEU A 1 74 ? 7.447 -8.377 -15.028 1.00 80.50 74 LEU A C 1
ATOM 614 O O . LEU A 1 74 ? 8.442 -8.110 -15.692 1.00 80.50 74 LEU A O 1
ATOM 618 N N . ARG A 1 75 ? 6.606 -7.423 -14.607 1.00 79.31 75 ARG A N 1
ATOM 619 C CA . ARG A 1 75 ? 6.816 -5.997 -14.900 1.00 79.31 75 ARG A CA 1
ATOM 620 C C . ARG A 1 75 ? 8.185 -5.497 -14.418 1.00 79.31 75 ARG A C 1
ATOM 622 O O . ARG A 1 75 ? 8.828 -4.750 -15.143 1.00 79.31 75 ARG A O 1
ATOM 629 N N . LEU A 1 76 ? 8.620 -5.867 -13.213 1.00 78.50 76 LEU A N 1
ATOM 630 C CA . LEU A 1 76 ? 9.884 -5.401 -12.629 1.00 78.50 76 LEU A CA 1
ATOM 631 C C . LEU A 1 76 ? 11.120 -5.918 -13.374 1.00 78.50 76 LEU A C 1
ATOM 633 O O . LEU A 1 76 ? 12.108 -5.197 -13.449 1.00 78.50 76 LEU A O 1
ATOM 637 N N . VAL A 1 77 ? 11.079 -7.139 -13.918 1.00 73.69 77 VAL A N 1
ATOM 638 C CA . VAL A 1 77 ? 12.222 -7.716 -14.652 1.00 73.69 77 VAL A CA 1
ATOM 639 C C . VAL A 1 77 ? 12.236 -7.367 -16.138 1.00 73.69 77 VAL A C 1
ATOM 641 O O . VAL A 1 77 ? 13.300 -7.412 -16.745 1.00 73.69 77 VAL A O 1
ATOM 644 N N . THR A 1 78 ? 11.089 -7.034 -16.736 1.00 68.94 78 THR A N 1
ATOM 645 C CA . THR A 1 78 ? 10.995 -6.765 -18.182 1.00 68.94 78 THR A CA 1
ATOM 646 C C . THR A 1 78 ? 10.936 -5.276 -18.522 1.00 68.94 78 THR A C 1
ATOM 648 O O . THR A 1 78 ? 11.214 -4.901 -19.659 1.00 68.94 78 THR A O 1
ATOM 651 N N . ALA A 1 79 ? 10.593 -4.402 -17.569 1.00 62.66 79 ALA A N 1
ATOM 652 C CA . ALA A 1 79 ? 10.573 -2.967 -17.826 1.00 62.66 79 ALA A CA 1
ATOM 653 C C . ALA A 1 79 ? 11.981 -2.455 -18.179 1.00 62.66 79 ALA A C 1
ATOM 655 O O . ALA A 1 79 ? 12.912 -2.540 -17.379 1.00 62.66 79 ALA A O 1
ATOM 656 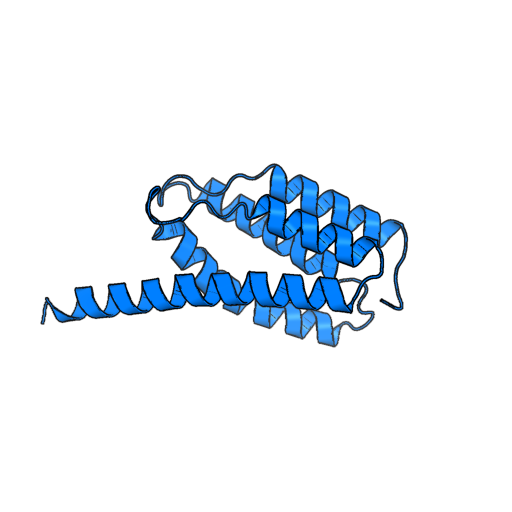N N . SER A 1 80 ? 12.118 -1.887 -19.378 1.00 54.31 80 SER A N 1
ATOM 657 C CA . SER A 1 80 ? 13.274 -1.065 -19.726 1.00 54.31 80 SER A CA 1
ATOM 658 C C . SER A 1 80 ? 13.191 0.270 -18.975 1.00 54.31 80 SER A C 1
ATOM 660 O O . SER A 1 80 ? 12.083 0.741 -18.707 1.00 54.31 80 SER A O 1
ATOM 662 N N . PRO A 1 81 ? 14.326 0.935 -18.690 1.00 50.81 81 PRO A N 1
ATOM 663 C CA . PRO A 1 81 ? 14.346 2.254 -18.045 1.00 50.81 81 PRO A CA 1
ATOM 664 C C . PRO A 1 81 ? 13.439 3.293 -18.731 1.00 50.81 81 PRO A C 1
ATOM 666 O O . PRO A 1 81 ? 12.929 4.191 -18.069 1.00 50.81 81 PRO A O 1
ATOM 669 N N . ASP A 1 82 ? 13.214 3.132 -20.041 1.00 49.47 82 ASP A N 1
ATOM 670 C CA . ASP A 1 82 ? 12.379 3.994 -20.890 1.00 49.47 82 ASP A CA 1
ATOM 671 C C . ASP A 1 82 ? 10.909 3.539 -21.014 1.00 49.47 82 ASP A C 1
ATOM 673 O O . ASP A 1 82 ? 10.046 4.322 -21.405 1.00 49.47 82 ASP A O 1
ATOM 677 N N . SER A 1 83 ? 10.580 2.279 -20.690 1.00 49.94 83 SER A N 1
ATOM 678 C CA . SER A 1 83 ? 9.225 1.731 -20.891 1.00 49.94 83 SER A CA 1
ATOM 679 C C . SER A 1 83 ? 8.278 2.022 -19.726 1.00 49.94 83 SER A C 1
ATOM 681 O O . SER A 1 83 ? 7.075 1.775 -19.819 1.00 49.94 83 SER A O 1
ATOM 683 N N . SER A 1 84 ? 8.786 2.567 -18.618 1.00 47.09 84 SER A N 1
ATOM 684 C CA . SER A 1 84 ? 7.940 3.251 -17.652 1.00 47.09 84 SER A CA 1
ATOM 685 C C . SER A 1 84 ? 7.834 4.714 -18.059 1.00 47.09 84 SER A C 1
ATOM 687 O O . SER A 1 84 ? 8.686 5.524 -17.698 1.00 47.09 84 SER A O 1
ATOM 689 N N . ILE A 1 85 ? 6.742 5.085 -18.730 1.00 45.75 85 ILE A N 1
ATOM 690 C CA . ILE A 1 85 ? 6.160 6.417 -18.521 1.00 45.75 85 ILE A CA 1
ATOM 691 C C . ILE A 1 85 ? 6.238 6.651 -17.014 1.00 45.75 85 ILE A C 1
ATOM 693 O O . ILE A 1 85 ? 5.668 5.852 -16.268 1.00 45.75 85 ILE A O 1
ATOM 697 N N . SER A 1 86 ? 7.046 7.632 -16.601 1.00 53.00 86 SER A N 1
ATOM 698 C CA . SER A 1 86 ? 7.437 7.934 -15.220 1.00 53.00 86 SER A CA 1
ATOM 699 C C . SER A 1 86 ? 6.207 8.035 -14.318 1.00 53.00 86 SER A C 1
ATOM 701 O O . SER A 1 86 ? 5.639 9.104 -14.094 1.00 53.00 86 SER A O 1
ATOM 703 N N . ARG A 1 87 ? 5.720 6.883 -13.861 1.00 68.56 87 ARG A N 1
ATOM 704 C CA . ARG A 1 87 ? 4.616 6.792 -12.928 1.00 68.56 87 ARG A CA 1
ATOM 705 C C . ARG A 1 87 ? 5.244 7.009 -11.576 1.00 68.56 87 ARG A C 1
ATOM 707 O O . ARG A 1 87 ? 6.027 6.174 -11.119 1.00 68.56 87 ARG A O 1
ATOM 714 N N . ASP A 1 88 ? 4.870 8.102 -10.933 1.00 81.56 88 ASP A N 1
ATOM 715 C CA . ASP A 1 88 ? 5.221 8.321 -9.540 1.00 81.56 88 ASP A CA 1
ATOM 716 C C . ASP A 1 88 ? 4.378 7.380 -8.660 1.00 81.56 88 ASP A C 1
ATOM 718 O O . ASP A 1 88 ? 3.372 7.758 -8.067 1.00 81.56 88 ASP A O 1
ATOM 722 N N . ILE A 1 89 ? 4.770 6.102 -8.632 1.00 86.19 89 ILE A N 1
ATOM 723 C CA . ILE A 1 89 ? 4.140 5.042 -7.831 1.00 86.19 89 ILE A CA 1
ATOM 724 C C . ILE A 1 89 ? 4.143 5.424 -6.349 1.00 86.19 89 ILE A C 1
ATOM 726 O O . ILE A 1 89 ? 3.216 5.091 -5.614 1.00 86.19 89 ILE A O 1
ATOM 730 N N . ARG A 1 90 ? 5.164 6.162 -5.906 1.00 88.25 90 ARG A N 1
ATOM 731 C CA . ARG A 1 90 ? 5.223 6.689 -4.546 1.00 88.25 90 ARG A CA 1
ATOM 732 C C . ARG A 1 90 ? 4.088 7.687 -4.307 1.00 88.25 90 ARG A C 1
ATOM 734 O O . ARG A 1 90 ? 3.385 7.530 -3.315 1.00 88.25 90 ARG A O 1
ATOM 741 N N . ALA A 1 91 ? 3.851 8.633 -5.217 1.00 91.94 91 ALA A N 1
ATOM 742 C CA . ALA A 1 91 ? 2.718 9.556 -5.109 1.00 91.94 91 ALA A CA 1
ATOM 743 C C . ALA A 1 91 ? 1.357 8.832 -5.117 1.00 91.94 91 ALA A C 1
ATOM 745 O O . ALA A 1 91 ? 0.446 9.230 -4.392 1.00 91.94 91 ALA A O 1
ATOM 746 N N . GLU A 1 92 ? 1.214 7.742 -5.881 1.00 94.31 92 GLU A N 1
ATOM 747 C CA . GLU A 1 92 ? 0.001 6.909 -5.842 1.00 94.31 92 GLU A CA 1
ATOM 748 C C . GLU A 1 92 ? -0.216 6.281 -4.456 1.00 94.31 92 GLU A C 1
ATOM 750 O O . GLU A 1 92 ? -1.306 6.392 -3.893 1.00 94.31 92 GLU A O 1
ATOM 755 N N . HIS A 1 93 ? 0.820 5.665 -3.876 1.00 95.69 93 HIS A N 1
ATOM 756 C CA . HIS A 1 93 ? 0.738 5.085 -2.533 1.00 95.69 93 HIS A CA 1
ATOM 757 C C . HIS A 1 93 ? 0.465 6.142 -1.454 1.00 95.69 93 HIS A C 1
ATOM 759 O O . HIS A 1 93 ? -0.346 5.897 -0.563 1.00 95.69 93 HIS A O 1
ATOM 765 N N . GLU A 1 94 ? 1.097 7.317 -1.541 1.00 95.88 94 GLU A N 1
ATOM 766 C CA . GLU A 1 94 ? 0.860 8.442 -0.626 1.00 95.88 94 GLU A CA 1
ATOM 767 C C . GLU A 1 94 ? -0.602 8.909 -0.684 1.00 95.88 94 GLU A C 1
ATOM 769 O O . GLU A 1 94 ? -1.246 9.053 0.356 1.00 95.88 94 GLU A O 1
ATOM 774 N N . ALA A 1 95 ? -1.161 9.077 -1.888 1.00 97.38 95 ALA A N 1
ATOM 775 C CA . ALA A 1 95 ? -2.557 9.471 -2.065 1.00 97.38 95 ALA A CA 1
ATOM 776 C C . ALA A 1 95 ? -3.526 8.440 -1.463 1.00 97.38 95 ALA A C 1
ATOM 778 O O . ALA A 1 95 ? -4.462 8.810 -0.750 1.00 97.38 95 ALA A O 1
ATOM 779 N N . ILE A 1 96 ? -3.278 7.145 -1.696 1.00 98.00 96 ILE A N 1
ATOM 780 C CA . ILE A 1 96 ? -4.078 6.054 -1.122 1.00 98.00 96 ILE A CA 1
ATOM 781 C C . ILE A 1 96 ? -3.996 6.073 0.408 1.00 98.00 96 ILE A C 1
ATOM 783 O O . ILE A 1 96 ? -5.028 6.031 1.078 1.00 98.00 96 ILE A O 1
ATOM 787 N N . ALA A 1 97 ? -2.785 6.150 0.968 1.00 97.62 97 ALA A N 1
ATOM 788 C CA . ALA A 1 97 ? -2.572 6.159 2.412 1.00 97.62 97 ALA A CA 1
ATOM 789 C C . ALA A 1 97 ? -3.318 7.321 3.077 1.00 97.62 97 ALA A C 1
ATOM 791 O O . ALA A 1 97 ? -4.021 7.117 4.068 1.00 97.62 97 ALA A O 1
ATOM 792 N N . LEU A 1 98 ? -3.227 8.521 2.498 1.00 97.38 98 LEU A N 1
ATOM 793 C CA . LEU A 1 98 ? -3.917 9.707 2.998 1.00 97.38 98 LEU A CA 1
ATOM 794 C C . LEU A 1 98 ? -5.438 9.565 2.926 1.00 97.38 98 LEU A C 1
ATOM 796 O O . LEU A 1 98 ? -6.109 9.873 3.907 1.00 97.38 98 LEU A O 1
ATOM 800 N N . ALA A 1 99 ? -5.995 9.069 1.819 1.00 97.69 99 ALA A N 1
ATOM 801 C CA . ALA A 1 99 ? -7.437 8.836 1.713 1.00 97.69 99 ALA A CA 1
ATOM 802 C C . ALA A 1 99 ? -7.928 7.842 2.784 1.00 97.69 99 ALA A C 1
ATOM 804 O O . ALA A 1 99 ? -8.938 8.080 3.451 1.00 97.69 99 ALA A O 1
ATOM 805 N N . VAL A 1 100 ? -7.162 6.770 3.021 1.00 96.94 100 VAL A N 1
ATOM 806 C CA . VAL A 1 100 ? -7.468 5.764 4.046 1.00 96.94 100 VAL A CA 1
ATOM 807 C C . VAL A 1 100 ? -7.394 6.345 5.462 1.00 96.94 100 VAL A C 1
ATOM 809 O O . VAL A 1 100 ? -8.327 6.168 6.249 1.00 96.94 100 VAL A O 1
ATOM 812 N N . ILE A 1 101 ? -6.329 7.081 5.785 1.00 96.06 101 ILE A N 1
ATOM 813 C CA . ILE A 1 101 ? -6.152 7.737 7.090 1.00 96.06 101 ILE A CA 1
ATOM 814 C C . ILE A 1 101 ? -7.205 8.831 7.307 1.00 96.06 101 ILE A C 1
ATOM 816 O O . ILE A 1 101 ? -7.663 9.035 8.427 1.00 96.06 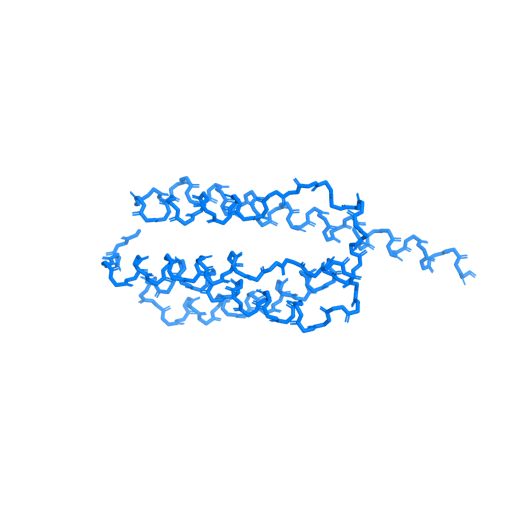101 ILE A O 1
ATOM 820 N N . ASN A 1 102 ? -7.667 9.508 6.259 1.00 95.69 102 ASN A N 1
ATOM 821 C CA . ASN A 1 102 ? -8.686 10.551 6.385 1.00 95.69 102 ASN A CA 1
ATOM 822 C C . ASN A 1 102 ? -10.108 10.010 6.561 1.00 95.69 102 ASN A C 1
ATOM 824 O O . ASN A 1 102 ? -11.021 10.786 6.831 1.00 95.69 102 ASN A O 1
ATOM 828 N N . GLY A 1 103 ? -10.328 8.695 6.477 1.00 94.50 103 GLY A N 1
ATOM 829 C CA . GLY A 1 103 ? -11.678 8.145 6.599 1.00 94.50 103 GLY A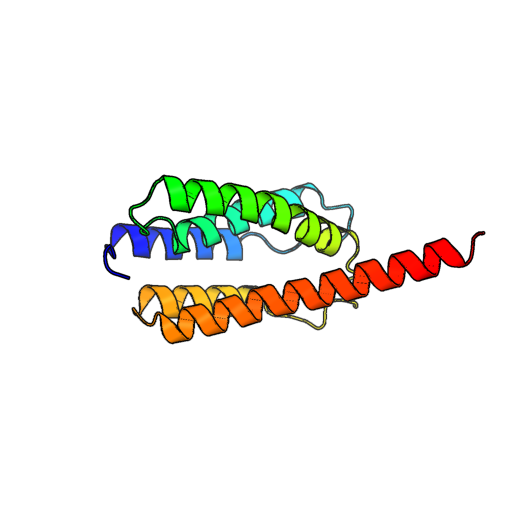 CA 1
ATOM 830 C C . GLY A 1 103 ? -12.448 8.065 5.276 1.00 94.50 103 GLY A C 1
ATOM 831 O O . GLY A 1 103 ? -13.592 7.609 5.278 1.00 94.50 103 GLY A O 1
ATOM 832 N N . ASP A 1 104 ? -11.849 8.497 4.165 1.00 96.25 104 ASP A N 1
ATOM 833 C CA . ASP A 1 104 ? -12.524 8.673 2.880 1.00 96.25 104 ASP A CA 1
ATOM 834 C C . ASP A 1 104 ? -12.490 7.377 2.062 1.00 96.25 104 ASP A C 1
ATOM 836 O O . ASP A 1 104 ? -11.610 7.129 1.236 1.00 96.25 104 ASP A O 1
ATOM 840 N N . ALA A 1 105 ? -13.442 6.493 2.359 1.00 94.56 105 ALA A N 1
ATOM 841 C CA . ALA A 1 105 ? -13.506 5.172 1.747 1.00 94.56 105 ALA A CA 1
ATOM 842 C C . ALA A 1 105 ? -13.792 5.213 0.244 1.00 94.56 105 ALA A C 1
ATOM 844 O O . ALA A 1 105 ? -13.234 4.400 -0.485 1.00 94.56 105 ALA A O 1
ATOM 845 N N . GLU A 1 106 ? -14.642 6.129 -0.218 1.00 97.12 106 GLU A N 1
ATOM 846 C CA . GLU A 1 106 ? -14.996 6.224 -1.635 1.00 97.12 106 GLU A CA 1
ATOM 847 C C . GLU A 1 106 ? -13.784 6.657 -2.460 1.00 97.12 106 GLU A C 1
ATOM 849 O O . GLU A 1 106 ? -13.417 5.992 -3.432 1.00 97.12 106 GLU A O 1
ATOM 854 N N . HIS A 1 107 ? -13.089 7.700 -2.008 1.00 98.00 107 HIS A N 1
ATOM 855 C CA . HIS A 1 107 ? -11.884 8.170 -2.672 1.00 98.00 107 HIS A CA 1
ATOM 856 C C . HIS A 1 107 ? -10.758 7.130 -2.620 1.00 98.00 107 HIS A C 1
ATOM 858 O O . HIS A 1 107 ? -10.117 6.866 -3.637 1.00 98.00 107 HIS A O 1
ATOM 864 N N . ALA A 1 108 ? -10.547 6.475 -1.472 1.00 97.44 108 ALA A N 1
ATOM 865 C CA . ALA A 1 108 ? -9.546 5.417 -1.345 1.00 97.44 108 ALA A CA 1
ATOM 866 C C . ALA A 1 108 ? -9.803 4.249 -2.314 1.00 97.44 108 ALA A C 1
ATOM 868 O O . ALA A 1 108 ? -8.859 3.719 -2.901 1.00 97.44 108 ALA A O 1
ATOM 869 N N . LEU A 1 109 ? -11.070 3.862 -2.506 1.00 97.38 109 LEU A N 1
ATOM 870 C CA . LEU A 1 109 ? -11.448 2.820 -3.462 1.00 97.38 109 LEU A CA 1
ATOM 871 C C . LEU A 1 109 ? -11.170 3.252 -4.904 1.00 97.38 109 LEU A C 1
ATOM 873 O O . LEU A 1 109 ? -10.570 2.479 -5.645 1.00 97.38 109 LEU A O 1
ATOM 877 N N . GLY A 1 110 ? -11.529 4.482 -5.284 1.00 98.31 110 GLY A N 1
ATOM 878 C CA . GLY A 1 110 ? -11.242 5.007 -6.623 1.00 98.31 110 GLY A CA 1
ATOM 879 C C . GLY A 1 110 ? -9.741 5.083 -6.929 1.00 98.31 110 GLY A C 1
ATOM 880 O O . GLY A 1 110 ? -9.303 4.710 -8.018 1.00 98.31 110 GLY A O 1
ATOM 881 N N . LEU A 1 111 ? -8.930 5.500 -5.952 1.00 98.00 111 LEU A N 1
ATOM 882 C CA . LEU A 1 111 ? -7.471 5.518 -6.085 1.00 98.00 111 LEU A CA 1
ATOM 883 C C . LEU A 1 111 ? -6.890 4.104 -6.215 1.00 98.00 111 LEU A C 1
ATOM 885 O O . LEU A 1 111 ? -6.020 3.881 -7.056 1.00 98.00 111 LEU A O 1
ATOM 889 N N . MET A 1 112 ? -7.374 3.150 -5.413 1.00 96.75 112 MET A N 1
ATOM 890 C CA . MET A 1 112 ? -6.925 1.756 -5.471 1.00 96.75 112 MET A CA 1
ATOM 891 C C . MET A 1 112 ? -7.289 1.097 -6.806 1.00 96.75 112 MET A C 1
ATOM 893 O O . MET A 1 112 ? -6.449 0.420 -7.394 1.00 96.75 112 MET A O 1
ATOM 897 N N . ASP A 1 113 ? -8.506 1.318 -7.301 1.00 96.69 113 ASP A N 1
ATOM 898 C CA . ASP A 1 113 ? -8.963 0.789 -8.589 1.00 96.69 113 ASP A CA 1
ATOM 899 C C . ASP A 1 113 ? -8.099 1.319 -9.740 1.00 96.69 113 ASP A C 1
ATOM 901 O O . ASP A 1 113 ? -7.534 0.545 -10.513 1.00 96.69 113 ASP A O 1
ATOM 905 N N . SER A 1 114 ? -7.864 2.637 -9.767 1.00 95.38 114 SER A N 1
ATOM 906 C CA . SER A 1 114 ? -6.947 3.261 -10.724 1.00 95.38 114 SER A CA 1
ATOM 907 C C . SER A 1 114 ? -5.535 2.667 -10.635 1.00 95.38 114 SER A C 1
ATOM 909 O O . SER A 1 114 ? -4.941 2.304 -11.650 1.00 95.38 114 SER A O 1
ATOM 911 N N . HIS A 1 115 ? -4.988 2.524 -9.428 1.00 93.75 115 HIS A N 1
ATOM 912 C CA . HIS A 1 115 ? -3.648 1.983 -9.202 1.00 93.75 115 HIS A CA 1
ATOM 913 C C . HIS A 1 115 ? -3.495 0.533 -9.705 1.00 93.75 115 HIS A C 1
ATOM 915 O O . HIS A 1 115 ? -2.521 0.204 -10.398 1.00 93.75 115 HIS A O 1
ATOM 921 N N . LEU A 1 116 ? -4.473 -0.328 -9.405 1.00 91.69 116 LEU A N 1
ATOM 922 C CA . LEU A 1 116 ? -4.496 -1.721 -9.855 1.00 91.69 116 LEU A CA 1
ATOM 923 C C . LEU A 1 116 ? -4.705 -1.822 -11.371 1.00 91.69 116 LEU A C 1
ATOM 925 O O . LEU A 1 116 ? -3.922 -2.504 -12.035 1.00 91.69 116 LEU A O 1
ATOM 929 N N . GLY A 1 117 ? -5.674 -1.091 -11.927 1.00 91.25 117 GLY A N 1
ATOM 930 C CA . GLY A 1 117 ? -5.976 -1.094 -13.362 1.00 91.25 117 GLY A CA 1
ATOM 931 C C . GLY A 1 117 ? -4.797 -0.619 -14.207 1.00 91.25 117 GLY A C 1
ATOM 932 O O . GLY A 1 117 ? -4.445 -1.223 -15.216 1.00 91.25 117 GLY A O 1
ATOM 933 N N . LYS A 1 118 ? -4.057 0.392 -13.745 1.00 87.88 118 LYS A N 1
ATOM 934 C CA . LYS A 1 118 ? -2.830 0.799 -14.433 1.00 87.88 118 LYS A CA 1
ATOM 935 C C . LYS A 1 118 ? -1.743 -0.291 -14.401 1.00 87.88 118 LYS A C 1
ATOM 937 O O . LYS A 1 118 ? -0.868 -0.299 -15.265 1.00 87.88 118 LYS A O 1
ATOM 942 N N . THR A 1 119 ? -1.696 -1.149 -13.379 1.00 84.94 119 THR A N 1
ATOM 943 C CA . THR A 1 119 ? -0.763 -2.295 -13.351 1.00 84.94 119 THR A CA 1
ATOM 944 C C . THR A 1 119 ? -1.207 -3.371 -14.338 1.00 84.94 119 THR A C 1
ATOM 946 O O . THR A 1 119 ? -0.374 -3.899 -15.070 1.00 84.94 119 THR A O 1
ATOM 949 N N . GLU A 1 120 ? -2.510 -3.643 -14.400 1.00 89.12 120 GLU A N 1
ATOM 950 C CA . GLU A 1 120 ? -3.121 -4.545 -15.379 1.00 89.12 120 GLU A CA 1
ATOM 951 C C . GLU A 1 120 ? -2.803 -4.127 -16.820 1.00 89.12 120 GLU A C 1
ATOM 953 O O . GLU A 1 120 ? -2.354 -4.969 -17.596 1.00 89.12 120 GLU A O 1
ATOM 958 N N . THR A 1 121 ? -2.959 -2.842 -17.167 1.00 88.56 121 THR A N 1
ATOM 959 C CA . THR A 1 121 ? -2.637 -2.327 -18.510 1.00 88.56 121 THR A CA 1
ATOM 960 C C . THR A 1 121 ? -1.199 -2.660 -18.902 1.00 88.56 121 THR A C 1
ATOM 962 O O . THR A 1 121 ? -0.975 -3.302 -19.924 1.00 88.56 121 THR A O 1
ATOM 965 N N . VAL A 1 122 ? -0.234 -2.320 -18.040 1.00 84.19 122 VAL A N 1
ATOM 966 C CA . VAL A 1 122 ? 1.197 -2.550 -18.307 1.00 84.19 122 VAL A CA 1
ATOM 967 C C . VAL A 1 122 ? 1.505 -4.037 -18.469 1.00 84.19 122 VAL A C 1
ATOM 969 O O . VAL A 1 122 ? 2.260 -4.426 -19.355 1.00 84.19 122 VAL A O 1
ATOM 972 N N . VAL A 1 123 ? 0.936 -4.889 -17.614 1.00 85.50 123 VAL A N 1
ATOM 973 C CA . VAL A 1 123 ? 1.159 -6.340 -17.689 1.00 85.50 123 VAL A CA 1
ATOM 974 C C . VAL A 1 123 ? 0.532 -6.922 -18.954 1.00 85.50 123 VAL A C 1
ATOM 976 O O . VAL A 1 123 ? 1.135 -7.781 -19.587 1.00 85.50 123 VAL A O 1
ATOM 979 N N . THR A 1 124 ? -0.654 -6.459 -19.342 1.00 88.25 124 THR A N 1
ATOM 980 C CA . THR A 1 124 ? -1.349 -6.937 -20.543 1.00 88.25 124 THR A CA 1
ATOM 981 C C . THR A 1 124 ? -0.581 -6.568 -21.808 1.00 88.25 124 THR A C 1
ATOM 983 O O . THR A 1 124 ? -0.386 -7.421 -22.671 1.00 88.25 124 THR A O 1
ATOM 986 N N . GLU A 1 125 ? -0.089 -5.331 -21.895 1.00 86.38 125 GLU A N 1
ATOM 987 C CA . GLU A 1 125 ? 0.771 -4.872 -22.992 1.00 86.38 125 GLU A CA 1
ATOM 988 C C . GLU A 1 125 ? 2.056 -5.703 -23.081 1.00 86.38 125 GLU A C 1
ATOM 990 O O . GLU A 1 125 ? 2.430 -6.153 -24.163 1.00 86.38 125 GLU A O 1
ATOM 995 N N . LEU A 1 126 ? 2.684 -5.976 -21.934 1.00 84.12 126 LEU A N 1
ATOM 996 C CA . LEU A 1 126 ? 3.891 -6.791 -21.855 1.00 84.12 126 LEU A CA 1
ATOM 997 C C . LEU A 1 126 ? 3.653 -8.242 -22.297 1.00 84.12 126 LEU A C 1
ATOM 999 O O . LEU A 1 126 ? 4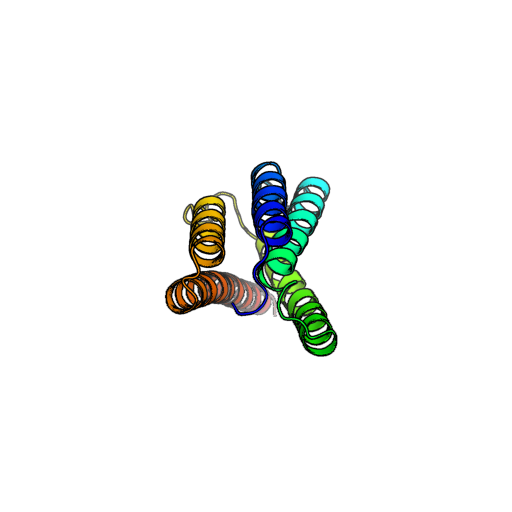.443 -8.816 -23.040 1.00 84.12 126 LEU A O 1
ATOM 1003 N N . LEU A 1 127 ? 2.553 -8.853 -21.858 1.00 85.69 127 LEU A N 1
ATOM 1004 C CA . LEU A 1 127 ? 2.198 -10.209 -22.274 1.00 85.69 127 LEU A CA 1
ATOM 1005 C C . LEU A 1 127 ? 1.889 -10.272 -23.776 1.00 85.69 127 LEU A C 1
ATOM 1007 O O . LEU A 1 127 ? 2.260 -11.245 -24.433 1.00 85.69 127 LEU A O 1
ATOM 1011 N N . ALA A 1 128 ? 1.248 -9.238 -24.328 1.00 86.69 128 ALA A N 1
ATOM 1012 C CA . ALA A 1 128 ? 0.988 -9.140 -25.759 1.00 86.69 128 ALA A CA 1
ATOM 1013 C C . ALA A 1 128 ? 2.285 -9.000 -26.572 1.00 86.69 128 ALA A C 1
ATOM 1015 O O . ALA A 1 128 ? 2.429 -9.682 -27.586 1.00 86.69 128 ALA A O 1
ATOM 1016 N N . SER A 1 129 ? 3.250 -8.186 -26.125 1.00 83.50 129 SER A N 1
ATOM 1017 C CA . SER A 1 129 ? 4.536 -8.036 -26.821 1.00 83.50 129 SER A CA 1
ATOM 1018 C C . SER A 1 129 ? 5.346 -9.336 -26.815 1.00 83.50 129 SER A C 1
ATOM 1020 O O . SER A 1 129 ? 5.846 -9.752 -27.857 1.00 83.50 129 SER A O 1
ATOM 1022 N N . MET A 1 130 ? 5.391 -10.040 -25.678 1.00 81.12 130 MET A N 1
ATOM 1023 C CA . MET A 1 130 ? 6.063 -11.341 -25.564 1.00 81.12 130 MET A CA 1
ATOM 1024 C C . MET A 1 130 ? 5.442 -12.409 -26.480 1.00 81.12 130 MET A C 1
ATOM 1026 O O . MET A 1 130 ? 6.154 -13.261 -27.012 1.00 81.12 130 MET A O 1
ATOM 1030 N N . ALA A 1 131 ? 4.119 -12.378 -26.679 1.00 79.81 131 ALA A N 1
ATOM 1031 C CA . ALA A 1 131 ? 3.434 -13.298 -27.587 1.00 79.81 131 ALA A CA 1
ATOM 1032 C C . ALA A 1 131 ? 3.773 -13.035 -29.067 1.00 79.81 131 ALA A C 1
ATOM 1034 O O . ALA A 1 131 ? 3.834 -13.983 -29.848 1.00 79.81 131 ALA A O 1
ATOM 1035 N N . ILE A 1 132 ? 4.011 -11.774 -29.445 1.00 72.00 132 ILE A N 1
ATOM 1036 C CA . ILE A 1 132 ? 4.413 -11.389 -30.807 1.00 72.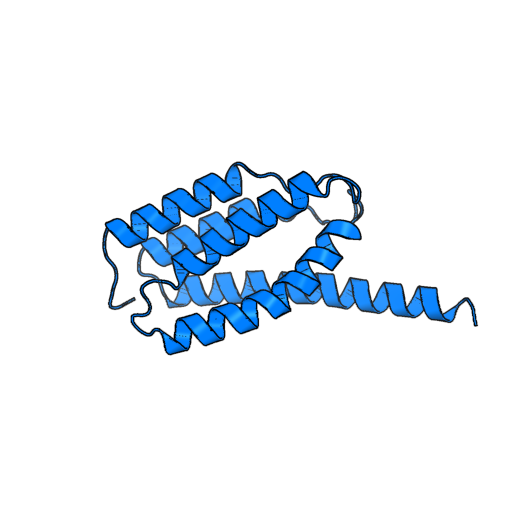00 132 ILE A CA 1
ATOM 1037 C C . ILE A 1 132 ? 5.850 -11.851 -31.093 1.00 72.00 132 ILE A C 1
ATOM 1039 O O . ILE A 1 132 ? 6.084 -12.504 -32.106 1.00 72.00 132 ILE A O 1
ATOM 1043 N N . GLU A 1 133 ? 6.791 -11.610 -30.175 1.00 67.00 133 GLU A N 1
ATOM 1044 C CA . GLU A 1 133 ? 8.196 -12.037 -30.320 1.00 67.00 133 GLU A CA 1
ATOM 1045 C C . GLU A 1 133 ? 8.346 -13.569 -30.381 1.00 67.00 133 GLU A C 1
ATOM 1047 O O . GLU A 1 133 ? 9.151 -14.102 -31.146 1.00 67.00 133 GLU A O 1
ATOM 1052 N N . GLY A 1 134 ? 7.527 -14.304 -29.620 1.00 59.66 134 GLY A N 1
ATOM 1053 C CA . GLY A 1 134 ? 7.482 -15.769 -29.672 1.00 59.66 134 GLY A CA 1
ATOM 1054 C C . GLY A 1 134 ? 6.870 -16.341 -30.959 1.00 59.66 134 GLY A C 1
ATOM 1055 O O . GLY A 1 134 ? 7.075 -17.517 -31.248 1.00 59.66 134 GLY A O 1
ATOM 1056 N N . GLY A 1 135 ? 6.135 -15.533 -31.731 1.00 54.56 135 GLY A N 1
ATOM 1057 C CA . GLY A 1 135 ? 5.495 -15.930 -32.989 1.00 54.56 135 GLY A CA 1
ATOM 1058 C C . GLY A 1 135 ? 6.359 -15.738 -34.240 1.00 54.56 135 GLY A C 1
ATOM 1059 O O . GLY A 1 135 ? 6.102 -16.388 -35.245 1.00 54.56 135 GLY A O 1
ATOM 1060 N N . GLU A 1 136 ? 7.397 -14.898 -34.190 1.00 50.53 136 GLU A N 1
ATOM 1061 C CA . GLU A 1 136 ? 8.337 -14.689 -35.309 1.00 50.53 136 GLU A CA 1
ATOM 1062 C C . GLU A 1 136 ? 9.450 -15.752 -35.389 1.00 50.53 136 GLU A C 1
ATOM 1064 O O . GLU A 1 136 ? 10.244 -15.754 -36.329 1.00 50.53 136 GLU A O 1
ATOM 1069 N N . THR A 1 137 ? 9.515 -16.677 -34.424 1.00 50.34 137 THR A N 1
ATOM 1070 C CA . THR A 1 137 ? 10.545 -17.733 -34.359 1.00 50.34 137 THR A CA 1
ATOM 1071 C C . THR A 1 137 ? 10.037 -19.144 -34.693 1.00 50.34 137 THR A C 1
ATOM 1073 O O . THR A 1 137 ? 10.784 -20.109 -34.515 1.00 50.34 137 THR A O 1
ATOM 1076 N N . ALA A 1 138 ? 8.809 -19.276 -35.210 1.00 42.53 138 ALA A N 1
ATOM 1077 C CA . ALA A 1 138 ? 8.207 -20.538 -35.663 1.00 42.53 138 ALA A CA 1
ATOM 1078 C C . ALA A 1 138 ? 7.971 -20.542 -37.181 1.00 42.53 138 ALA A C 1
ATOM 1080 O O . ALA A 1 138 ? 8.239 -21.595 -37.804 1.00 42.53 138 ALA A O 1
#

pLDDT: mean 87.13, std 13.63, range [42.53, 98.5]

Foldseek 3Di:
DVQDDPVLLVQLVVLLVQLVVQDQDQALPPPVSPVSNLVSVVSNVCSLCVSVPDPVVSVVVVVVSVVVVVLVNVCSNPDHNPNPPPDPVSVLSVQLSVCSSVVNPVSNVVSVVVSSVVSVVSSVVVVVVVVVVVVVVD

InterPro domains:
  IPR008920 Transcription regulator FadR/GntR, C-terminal [G3DSA:1.20.120.530] (1-131)
  IPR008920 Transcription regulator FadR/GntR, C-terminal [SSF48008] (4-126)
  IPR011711 GntR, C-terminal [PF07729] (2-116)

Organism: Pseudaminobacter salicylatoxidans (NCBI:txid93369)

Sequence (138 aa):
MANRTPEWEAEILRTMHLLASAPLPHTADDREGAARWETFHRQFHFALVSACGSAWRLQFWNTLTDHSERYRKLRLVTASPDSSISRDIRAEHEAIALAVINGDAEHALGLMDSHLGKTETVVTELLASMAIEGGETA

Radius of gyration: 16.48 Å; chains: 1; bounding box: 35×31×52 Å